Protein AF-Q97ZN3-F1 (afdb_monomer_lite)

Radius of gyration: 18.36 Å; chains: 1; bounding box: 38×30×71 Å

Secondary structure (DSSP, 8-state):
-------------TTS-GGGSSSEEEGGGTEEEEEEE--S-HHHHHHHHHHTT--S-EEEEEHHHHHHHHHHHHTT-EEEEEEEETTTTEEEEEEHHHHHHHHHTT-EEEEPTTT--SSTT---EEEEEGGGSBPHHHHHHHHH--

pLDDT: mean 78.6, std 17.98, range [33.06, 97.25]

Organism: Saccharolobus solfataricus (strain ATCC 35092 / DSM 1617 / JCM 11322 / P2) (NCBI:txid273057)

Structure (mmCIF, N/CA/C/O backbone):
data_AF-Q97ZN3-F1
#
_entry.id   AF-Q97ZN3-F1
#
loop_
_atom_site.group_PDB
_atom_site.id
_atom_site.type_symbol
_atom_site.label_atom_id
_atom_site.label_alt_id
_atom_site.label_comp_id
_atom_site.label_asym_id
_atom_site.label_entity_id
_atom_site.label_seq_id
_atom_site.pdbx_PDB_ins_code
_atom_site.Cartn_x
_atom_site.Cartn_y
_atom_site.Cartn_z
_atom_site.occupancy
_atom_site.B_iso_or_equiv
_atom_site.auth_seq_id
_atom_site.auth_comp_id
_atom_site.auth_asym_id
_atom_site.auth_atom_id
_atom_site.pdbx_PDB_model_num
ATOM 1 N N . MET A 1 1 ? 20.763 -11.476 53.511 1.00 38.59 1 MET A N 1
ATOM 2 C CA . MET A 1 1 ? 21.664 -11.160 52.376 1.00 38.59 1 MET A CA 1
ATOM 3 C C . MET A 1 1 ? 21.889 -12.471 51.630 1.00 38.59 1 MET A C 1
ATOM 5 O O . MET A 1 1 ? 22.346 -13.387 52.283 1.00 38.59 1 MET A O 1
ATOM 9 N N . HIS A 1 2 ? 21.519 -12.719 50.377 1.00 36.66 2 HIS A N 1
ATOM 10 C CA . HIS A 1 2 ? 21.162 -11.896 49.221 1.00 36.66 2 HIS A CA 1
ATOM 11 C C . HIS A 1 2 ? 20.043 -12.607 48.426 1.00 36.66 2 HIS A C 1
ATOM 13 O O . HIS A 1 2 ? 20.048 -13.830 48.313 1.00 36.66 2 HIS A O 1
ATOM 19 N N . LEU A 1 3 ? 19.106 -11.821 47.889 1.00 43.41 3 LEU A N 1
ATOM 20 C CA . LEU A 1 3 ? 18.131 -12.206 46.861 1.00 43.41 3 LEU A CA 1
ATOM 21 C C . LEU A 1 3 ? 18.842 -12.449 45.519 1.00 43.41 3 LEU A C 1
ATOM 23 O O . LEU A 1 3 ? 19.862 -11.818 45.252 1.00 43.41 3 LEU A O 1
ATOM 27 N N . GLY A 1 4 ? 18.273 -13.290 44.651 1.00 33.06 4 GLY A N 1
ATOM 28 C CA . GLY A 1 4 ? 18.844 -13.537 43.323 1.00 33.06 4 GLY A CA 1
ATOM 29 C C . GLY A 1 4 ? 17.903 -14.184 42.308 1.00 33.06 4 GLY A C 1
ATOM 30 O O . GLY A 1 4 ? 18.286 -15.147 41.667 1.00 33.06 4 GLY A O 1
ATOM 31 N N . HIS A 1 5 ? 16.672 -13.673 42.230 1.00 36.28 5 HIS A N 1
ATOM 32 C CA . HIS A 1 5 ? 15.754 -13.666 41.081 1.00 36.28 5 HIS A CA 1
ATOM 33 C C . HIS A 1 5 ? 15.742 -14.847 40.084 1.00 36.28 5 HIS A C 1
ATOM 35 O O . HIS A 1 5 ? 16.509 -14.928 39.128 1.00 36.28 5 HIS A O 1
ATOM 41 N N . SER A 1 6 ? 14.700 -15.661 40.269 1.00 37.94 6 SER A N 1
ATOM 42 C CA . SER A 1 6 ? 13.805 -16.213 39.244 1.00 37.94 6 SER A CA 1
ATOM 43 C C . SER A 1 6 ? 13.817 -15.478 37.893 1.00 37.94 6 SER A C 1
ATOM 45 O O . SER A 1 6 ? 13.440 -14.312 37.817 1.00 37.94 6 SER A O 1
ATOM 47 N N . LEU A 1 7 ? 14.173 -16.230 36.846 1.00 45.47 7 LEU A N 1
ATOM 48 C CA . LEU A 1 7 ? 13.500 -16.310 35.540 1.00 45.47 7 LEU A CA 1
ATOM 49 C C . LEU A 1 7 ? 12.600 -15.122 35.157 1.00 45.47 7 LEU A C 1
ATOM 51 O O . LEU A 1 7 ? 11.395 -15.205 35.333 1.00 45.47 7 LEU A O 1
ATOM 55 N N . GLU A 1 8 ? 13.156 -14.099 34.513 1.00 40.16 8 GLU A N 1
ATOM 56 C CA . GLU A 1 8 ? 12.447 -13.343 33.467 1.00 40.16 8 GLU A CA 1
ATOM 57 C C . GLU A 1 8 ? 13.464 -12.845 32.438 1.00 40.16 8 GLU A C 1
ATOM 59 O O . GLU A 1 8 ? 13.848 -11.678 32.386 1.00 40.16 8 GLU A O 1
ATOM 64 N N . ARG A 1 9 ? 13.919 -13.754 31.575 1.00 41.53 9 ARG A N 1
ATOM 65 C CA . ARG A 1 9 ? 14.538 -13.353 30.313 1.00 41.53 9 ARG A CA 1
ATOM 66 C C . ARG A 1 9 ? 13.405 -13.081 29.323 1.00 41.53 9 ARG A C 1
ATOM 68 O O . ARG A 1 9 ? 13.127 -13.889 28.447 1.00 41.53 9 ARG A O 1
ATOM 75 N N . THR A 1 10 ? 12.681 -11.975 29.510 1.00 42.25 10 THR A N 1
ATOM 76 C CA . THR A 1 10 ? 11.829 -11.444 28.442 1.00 42.25 10 THR A CA 1
ATOM 77 C C . THR A 1 10 ? 12.749 -10.932 27.348 1.00 42.25 10 THR A C 1
ATOM 79 O O . THR A 1 10 ? 13.230 -9.799 27.419 1.00 42.25 10 THR A O 1
ATOM 82 N N . ASP A 1 11 ? 12.983 -11.755 26.332 1.00 38.81 11 ASP A N 1
ATOM 83 C CA . ASP A 1 11 ? 13.405 -11.276 25.024 1.00 38.81 11 ASP A CA 1
ATOM 84 C C . ASP A 1 11 ? 12.272 -10.388 24.486 1.00 38.81 11 ASP A C 1
ATOM 86 O O . ASP A 1 11 ? 11.376 -10.821 23.767 1.00 38.81 11 ASP A O 1
ATOM 90 N N . ARG A 1 12 ? 12.272 -9.111 24.895 1.00 41.59 12 ARG A N 1
ATOM 91 C CA . ARG A 1 12 ? 11.469 -8.040 24.295 1.00 41.59 12 ARG A CA 1
ATOM 92 C C . ARG A 1 12 ? 12.050 -7.725 22.918 1.00 41.59 12 ARG A C 1
ATOM 94 O O . ARG A 1 12 ? 12.492 -6.606 22.661 1.00 41.59 12 ARG A O 1
ATOM 101 N N . THR A 1 13 ? 12.114 -8.710 22.031 1.00 45.06 13 THR A N 1
ATOM 102 C CA . THR A 1 13 ? 12.441 -8.435 20.644 1.00 45.06 13 THR A CA 1
ATOM 103 C C . THR A 1 13 ? 11.239 -7.715 20.040 1.00 45.06 13 THR A C 1
ATOM 105 O O . THR A 1 13 ? 10.111 -8.202 19.990 1.00 45.06 13 THR A O 1
ATOM 108 N N . TRP A 1 14 ? 11.494 -6.502 19.557 1.00 50.31 14 TRP A N 1
ATOM 109 C CA . TRP A 1 14 ? 10.599 -5.671 18.742 1.00 50.31 14 TRP A CA 1
ATOM 110 C C . TRP A 1 14 ? 10.117 -6.386 17.461 1.00 50.31 14 TRP A C 1
ATOM 112 O O . TRP A 1 14 ? 9.330 -5.862 16.671 1.00 50.31 14 TRP A O 1
ATOM 122 N N . GLU A 1 15 ? 10.610 -7.599 17.234 1.00 53.16 15 GLU A N 1
ATOM 123 C CA . GLU A 1 15 ? 10.362 -8.442 16.085 1.00 53.16 15 GLU A CA 1
ATOM 124 C C . GLU A 1 15 ? 8.913 -8.942 16.007 1.00 53.16 15 GLU A C 1
ATOM 126 O O . GLU A 1 15 ? 8.427 -9.113 14.892 1.00 53.16 15 GLU A O 1
ATOM 131 N N . GLY A 1 16 ? 8.195 -9.061 17.131 1.00 63.16 16 GLY A N 1
ATOM 132 C CA . GLY A 1 16 ? 6.829 -9.606 17.164 1.00 63.16 16 GLY A CA 1
ATOM 133 C C . GLY A 1 16 ? 5.675 -8.598 17.246 1.00 63.16 16 GLY A C 1
ATOM 134 O O . GLY A 1 16 ? 4.531 -8.990 17.036 1.00 63.16 16 GLY A O 1
ATOM 135 N N . ASP A 1 17 ? 5.927 -7.320 17.551 1.00 79.19 17 ASP A N 1
ATOM 136 C CA . ASP A 1 17 ? 4.851 -6.340 17.781 1.00 79.19 17 ASP A CA 1
ATOM 137 C C . ASP A 1 17 ? 4.314 -5.767 16.453 1.00 79.19 17 ASP A C 1
ATOM 139 O O . ASP A 1 17 ? 5.023 -4.983 15.811 1.00 79.19 17 ASP A O 1
ATOM 143 N N . PRO A 1 18 ? 3.076 -6.103 16.027 1.00 79.12 18 PRO A N 1
ATOM 144 C CA . PRO A 1 18 ? 2.528 -5.657 14.746 1.00 79.12 18 PRO A CA 1
ATOM 145 C C . PRO A 1 18 ? 2.347 -4.135 14.667 1.00 79.12 18 PRO A C 1
ATOM 147 O O . PRO A 1 18 ? 2.411 -3.569 13.576 1.00 79.12 18 PRO A O 1
ATOM 150 N N . PHE A 1 19 ? 2.175 -3.449 15.801 1.00 85.06 19 PHE A N 1
ATOM 151 C CA . PHE A 1 19 ? 1.946 -2.002 15.842 1.00 85.06 19 PHE A CA 1
ATOM 152 C C . PHE A 1 19 ? 3.200 -1.177 15.547 1.00 85.06 19 PHE A C 1
ATOM 154 O O . PHE A 1 19 ? 3.109 0.031 15.336 1.00 85.06 19 PHE A O 1
ATOM 161 N N . LYS A 1 20 ? 4.368 -1.824 15.513 1.00 84.00 20 LYS A N 1
ATOM 162 C CA . LYS A 1 20 ? 5.671 -1.188 15.283 1.00 84.00 20 LYS A CA 1
ATOM 163 C C . LYS A 1 20 ? 6.285 -1.547 13.933 1.00 84.00 20 LYS A C 1
ATOM 165 O O . LYS A 1 20 ? 7.451 -1.262 13.687 1.00 84.00 20 LYS A O 1
ATOM 170 N N . LYS A 1 21 ? 5.520 -2.223 13.074 1.00 84.12 21 LYS A N 1
ATOM 171 C CA . LYS A 1 21 ? 5.990 -2.705 11.770 1.00 84.12 21 LYS A CA 1
ATOM 172 C C . LYS A 1 21 ? 5.675 -1.773 10.614 1.00 84.12 21 LYS A C 1
ATOM 174 O O . LYS A 1 21 ? 6.165 -2.044 9.529 1.00 84.12 21 LYS A O 1
ATOM 179 N N . PHE A 1 22 ? 4.861 -0.746 10.819 1.00 88.75 22 PHE A N 1
ATOM 180 C CA . PHE A 1 22 ? 4.533 0.263 9.813 1.00 88.75 22 PHE A CA 1
ATOM 181 C C . PHE A 1 22 ? 5.303 1.546 10.116 1.00 88.75 22 PHE A C 1
ATOM 183 O O . PHE A 1 22 ? 5.523 1.861 11.286 1.00 88.75 22 PHE A O 1
ATOM 190 N N . ASP A 1 23 ? 5.667 2.291 9.077 1.00 89.38 23 ASP A N 1
ATOM 191 C CA . ASP A 1 23 ? 6.477 3.506 9.229 1.00 89.38 23 ASP A CA 1
ATOM 192 C C . ASP A 1 23 ? 5.728 4.627 9.957 1.00 89.38 23 ASP A C 1
ATOM 194 O O . ASP A 1 23 ? 6.318 5.384 10.727 1.00 89.38 23 ASP A O 1
ATOM 198 N N . PHE A 1 24 ? 4.410 4.724 9.748 1.00 93.31 24 PHE A N 1
ATOM 199 C CA . PHE A 1 24 ? 3.584 5.765 10.349 1.00 93.31 24 PHE A CA 1
ATOM 200 C C . PHE A 1 24 ? 2.283 5.224 10.933 1.00 93.31 24 PHE A C 1
ATOM 202 O O . PHE A 1 24 ? 1.629 4.346 10.366 1.00 93.31 24 PHE A O 1
ATOM 209 N N . TYR A 1 25 ? 1.849 5.860 12.020 1.00 95.38 25 TYR A N 1
ATOM 210 C CA . TYR A 1 25 ? 0.485 5.787 12.527 1.00 95.38 25 TYR A CA 1
ATOM 211 C C . TYR A 1 25 ? -0.146 7.182 12.494 1.00 95.38 25 TYR A C 1
ATOM 213 O O . TYR A 1 25 ? 0.434 8.147 12.990 1.00 95.38 25 TYR A O 1
ATOM 221 N N . ILE A 1 26 ? -1.338 7.293 11.905 1.00 94.62 26 ILE A N 1
ATOM 222 C CA . ILE A 1 26 ? -2.098 8.537 11.761 1.00 94.62 26 ILE A CA 1
ATOM 223 C C . ILE A 1 26 ? -3.400 8.403 12.571 1.00 94.62 26 ILE A C 1
ATOM 225 O O . ILE A 1 26 ? -4.399 7.888 12.051 1.00 94.62 26 ILE A O 1
ATOM 229 N N . PRO A 1 27 ? -3.428 8.897 13.828 1.00 93.56 27 PRO A N 1
ATOM 230 C CA . PRO A 1 27 ? -4.532 8.654 14.761 1.00 93.56 27 PRO A CA 1
ATOM 231 C C . PRO A 1 27 ? -5.891 9.133 14.254 1.00 93.56 27 PRO A C 1
ATOM 233 O O . PRO A 1 27 ? -6.890 8.436 14.402 1.00 93.56 27 PRO A O 1
ATOM 236 N N . LYS A 1 28 ? -5.930 10.292 13.582 1.00 93.69 28 LYS A N 1
ATOM 237 C CA . LYS A 1 28 ? -7.164 10.894 13.044 1.00 93.69 28 LYS A CA 1
ATOM 238 C C . LYS A 1 28 ? -7.966 9.942 12.147 1.00 93.69 28 LYS A C 1
ATOM 240 O O . LYS A 1 28 ? -9.181 10.085 12.047 1.00 93.69 28 LYS A O 1
ATOM 245 N N . TYR A 1 29 ? -7.293 9.009 11.478 1.00 93.94 29 TYR A N 1
ATOM 246 C CA . TYR A 1 29 ? -7.919 8.058 10.559 1.00 93.94 29 TYR A CA 1
ATOM 247 C C . TYR A 1 29 ? -7.827 6.611 11.046 1.00 93.94 29 TYR A C 1
ATOM 249 O O . TYR A 1 29 ? -8.153 5.713 10.275 1.00 93.94 29 TYR A O 1
ATOM 257 N N . ASN A 1 30 ? -7.360 6.377 12.277 1.00 94.50 30 ASN A N 1
ATOM 258 C CA . ASN A 1 30 ? -7.034 5.049 12.795 1.00 94.50 30 ASN A CA 1
ATOM 259 C C . ASN A 1 30 ? -6.182 4.227 11.804 1.00 94.50 30 ASN A C 1
ATOM 261 O O . ASN A 1 30 ? -6.487 3.069 11.521 1.00 94.50 30 ASN A O 1
ATOM 265 N N . LEU A 1 31 ? -5.180 4.870 11.191 1.00 96.31 31 LEU A N 1
ATOM 266 C CA . LEU A 1 31 ? -4.490 4.375 9.998 1.00 96.31 31 LEU A CA 1
ATOM 267 C C . LEU A 1 31 ? -3.016 4.089 10.271 1.00 96.31 31 LEU A C 1
ATOM 269 O O . LEU A 1 31 ? -2.290 4.995 10.668 1.00 96.31 31 LEU A O 1
ATOM 273 N N . TYR A 1 32 ? -2.561 2.889 9.931 1.00 97.00 32 TYR A N 1
ATOM 274 C CA . TYR A 1 32 ? -1.146 2.587 9.734 1.00 97.00 32 TYR A CA 1
ATOM 275 C C . TYR A 1 32 ? -0.768 2.720 8.255 1.00 97.00 32 TYR A C 1
ATOM 277 O O . TYR A 1 32 ? -1.474 2.216 7.376 1.00 97.00 32 TYR A O 1
ATOM 285 N N . LEU A 1 33 ? 0.336 3.412 7.981 1.00 95.75 33 LEU A N 1
ATOM 286 C CA . LEU A 1 33 ? 0.845 3.666 6.635 1.00 95.75 33 LEU A CA 1
ATOM 287 C C . LEU A 1 33 ? 2.293 3.187 6.517 1.00 95.75 33 LEU A C 1
ATOM 289 O O . LEU A 1 33 ? 3.141 3.587 7.310 1.00 95.75 33 LEU A O 1
ATOM 293 N N . ASP A 1 34 ? 2.544 2.325 5.539 1.00 93.62 34 ASP A N 1
ATOM 294 C CA . ASP A 1 34 ? 3.873 1.800 5.228 1.00 93.62 34 ASP A CA 1
ATOM 295 C C . ASP A 1 34 ? 4.363 2.429 3.930 1.00 93.62 34 ASP A C 1
ATOM 297 O O . ASP A 1 34 ? 3.632 2.429 2.938 1.00 93.62 34 ASP A O 1
ATOM 301 N N . VAL A 1 35 ? 5.566 2.983 3.920 1.00 89.25 35 VAL A N 1
ATOM 302 C CA . VAL A 1 35 ? 6.167 3.580 2.734 1.00 89.25 35 VAL A CA 1
ATOM 303 C C . VAL A 1 35 ? 6.994 2.522 2.021 1.00 89.25 35 VAL A C 1
ATOM 305 O O . VAL A 1 35 ? 8.102 2.166 2.404 1.00 89.25 35 VAL A O 1
ATOM 308 N N . THR A 1 36 ? 6.452 2.042 0.911 1.00 79.56 36 THR A N 1
ATOM 309 C CA . THR A 1 36 ? 7.155 1.162 -0.016 1.00 79.56 36 THR A CA 1
ATOM 310 C C . THR A 1 36 ? 7.901 2.015 -1.040 1.00 79.56 36 THR A C 1
ATOM 312 O O . THR A 1 36 ? 7.285 2.672 -1.880 1.00 79.56 36 THR A O 1
ATOM 315 N N . GLY A 1 37 ? 9.227 2.017 -1.000 1.00 64.50 37 GLY A N 1
ATOM 316 C CA . GLY A 1 37 ? 10.045 2.621 -2.048 1.00 64.50 37 GLY A CA 1
ATOM 317 C C . GLY A 1 37 ? 10.343 1.621 -3.160 1.00 64.50 37 GLY A C 1
ATOM 318 O O . GLY A 1 37 ? 10.601 0.449 -2.900 1.00 64.50 37 GLY A O 1
ATOM 319 N N . THR A 1 38 ? 10.367 2.085 -4.406 1.00 57.12 38 THR A N 1
ATOM 320 C CA . THR A 1 38 ? 11.140 1.409 -5.450 1.00 57.12 38 THR A CA 1
ATOM 321 C C . THR A 1 38 ? 12.180 2.395 -5.948 1.00 57.12 38 THR A C 1
ATOM 323 O O . THR A 1 38 ? 11.815 3.430 -6.492 1.00 57.12 38 THR A O 1
ATOM 326 N N . SER A 1 39 ? 13.470 2.068 -5.844 1.00 51.84 39 SER A N 1
ATOM 327 C CA . SER A 1 39 ? 14.555 2.847 -6.476 1.00 51.84 39 SER A CA 1
ATOM 328 C C . SER A 1 39 ? 14.475 2.838 -8.015 1.00 51.84 39 SER A C 1
ATOM 330 O O . SER A 1 39 ? 15.273 3.477 -8.702 1.00 51.84 39 SER A O 1
ATOM 332 N N . PHE A 1 40 ? 13.531 2.062 -8.550 1.00 57.91 40 PHE A N 1
ATOM 333 C CA . PHE A 1 40 ? 13.307 1.815 -9.959 1.00 57.91 40 PHE A CA 1
ATOM 334 C C . PHE A 1 40 ? 12.370 2.855 -10.561 1.00 57.91 40 PHE A C 1
ATOM 336 O O . PHE A 1 40 ? 11.300 3.143 -10.031 1.00 57.91 40 PHE A O 1
ATOM 343 N N . THR A 1 41 ? 12.744 3.331 -11.737 1.00 59.09 41 THR A N 1
ATOM 344 C CA . THR A 1 41 ? 11.847 4.018 -12.662 1.00 59.09 41 THR A CA 1
ATOM 345 C C . THR A 1 41 ? 10.725 3.105 -13.130 1.00 59.09 41 THR A C 1
ATOM 347 O O . THR A 1 41 ? 10.846 1.875 -13.175 1.00 59.09 41 THR A O 1
ATOM 350 N N . LYS A 1 42 ? 9.653 3.717 -13.625 1.00 63.47 42 LYS A N 1
ATOM 351 C CA . LYS A 1 42 ? 8.563 3.023 -14.310 1.00 63.47 42 LYS A CA 1
ATOM 352 C C . LYS A 1 42 ? 9.060 2.132 -15.455 1.00 63.47 42 LYS A C 1
ATOM 354 O O . LYS A 1 42 ? 8.536 1.037 -15.642 1.00 63.47 42 LYS A O 1
ATOM 359 N N . SER A 1 43 ? 10.083 2.564 -16.193 1.00 60.22 43 SER A N 1
ATOM 360 C CA . SER A 1 43 ? 10.690 1.797 -17.291 1.00 60.22 43 SER A CA 1
ATOM 361 C C . SER A 1 43 ? 11.429 0.547 -16.804 1.00 60.22 43 SER A C 1
ATOM 363 O O . SER A 1 43 ? 11.295 -0.519 -17.401 1.00 60.22 43 SER A O 1
ATOM 365 N N . GLU A 1 44 ? 12.180 0.645 -15.706 1.00 68.69 44 GLU A N 1
ATOM 366 C CA . GLU A 1 44 ? 12.845 -0.506 -15.073 1.00 68.69 44 GLU A CA 1
ATOM 367 C C . GLU A 1 44 ? 11.820 -1.483 -14.485 1.00 68.69 44 GLU A C 1
ATOM 369 O O . GLU A 1 44 ? 11.952 -2.698 -14.642 1.00 68.69 44 GLU A O 1
ATOM 374 N N . SER A 1 45 ? 10.749 -0.951 -13.894 1.00 62.75 45 SER A N 1
ATOM 375 C CA . SER A 1 45 ? 9.618 -1.744 -13.415 1.00 62.75 45 SER A CA 1
ATOM 376 C C . SER A 1 45 ? 8.901 -2.486 -14.556 1.00 62.75 45 SER A C 1
ATOM 378 O O . SER A 1 45 ? 8.630 -3.678 -14.427 1.00 62.75 45 SER A O 1
ATOM 380 N N . ILE A 1 46 ? 8.676 -1.846 -15.714 1.00 65.75 46 ILE A N 1
ATOM 381 C CA . ILE A 1 46 ? 8.100 -2.495 -16.910 1.00 65.75 46 ILE A CA 1
ATOM 382 C C . ILE A 1 46 ? 9.004 -3.618 -17.432 1.00 65.75 46 ILE A C 1
ATOM 384 O O . ILE A 1 46 ? 8.502 -4.680 -17.793 1.00 65.75 46 ILE A O 1
ATOM 388 N N . LYS A 1 47 ? 10.329 -3.416 -17.463 1.00 65.00 47 LYS A N 1
ATOM 389 C CA . LYS A 1 47 ? 11.275 -4.469 -17.872 1.00 65.00 47 LYS A CA 1
ATOM 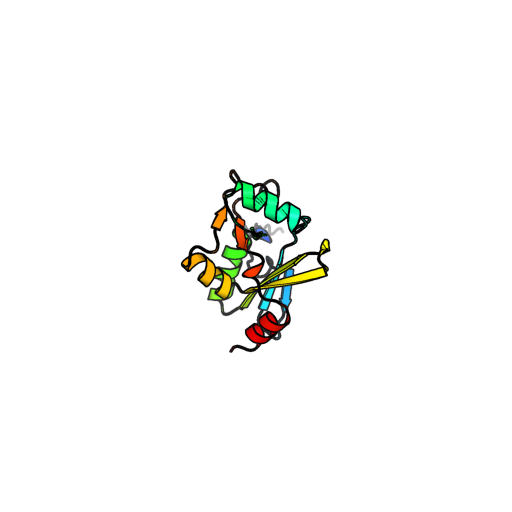390 C C . LYS A 1 47 ? 11.163 -5.699 -16.968 1.00 65.00 47 LYS A C 1
ATOM 392 O O . LYS A 1 47 ? 11.112 -6.816 -17.471 1.00 65.00 47 LYS A O 1
ATOM 397 N N . ARG A 1 48 ? 11.059 -5.497 -15.649 1.00 67.25 48 ARG A N 1
ATOM 398 C CA . ARG A 1 48 ? 10.851 -6.584 -14.677 1.00 67.25 48 ARG A CA 1
ATOM 399 C C . ARG A 1 48 ? 9.491 -7.253 -14.830 1.00 67.25 48 ARG A C 1
ATOM 401 O O . ARG A 1 48 ? 9.421 -8.475 -14.839 1.00 67.25 48 ARG A O 1
ATOM 408 N N . ALA A 1 49 ? 8.437 -6.468 -15.028 1.00 67.25 49 ALA A N 1
ATOM 409 C CA . ALA A 1 49 ? 7.107 -6.988 -15.321 1.00 67.25 49 ALA A CA 1
ATOM 410 C C . ALA A 1 49 ? 7.118 -7.893 -16.565 1.00 67.25 49 ALA A C 1
ATOM 412 O O . ALA A 1 49 ? 6.545 -8.976 -16.531 1.00 67.25 49 ALA A O 1
ATOM 413 N N . HIS A 1 50 ? 7.843 -7.509 -17.622 1.00 64.38 50 HIS A N 1
ATOM 414 C CA . HIS A 1 50 ? 7.993 -8.315 -18.835 1.00 64.38 50 HIS A CA 1
ATOM 415 C C . HIS A 1 50 ? 8.634 -9.687 -18.586 1.00 64.38 50 HIS A C 1
ATOM 417 O O . HIS A 1 50 ? 8.176 -10.667 -19.170 1.00 64.38 50 HIS A O 1
ATOM 423 N N . MET A 1 51 ? 9.640 -9.778 -17.706 1.00 64.94 51 MET A N 1
ATOM 424 C CA . MET A 1 51 ? 10.252 -11.065 -17.324 1.00 64.94 51 MET A CA 1
ATOM 425 C C . MET A 1 51 ? 9.245 -12.014 -16.659 1.00 64.94 51 MET A C 1
ATOM 427 O O . MET A 1 51 ? 9.398 -13.227 -16.727 1.00 64.94 51 MET A O 1
ATOM 431 N N . LEU A 1 52 ? 8.182 -11.456 -16.082 1.00 64.38 52 LEU A N 1
ATOM 432 C CA . LEU A 1 52 ? 7.111 -12.166 -15.383 1.00 64.38 52 LEU A CA 1
ATOM 433 C C . LEU A 1 52 ? 5.849 -12.309 -16.239 1.00 64.38 52 LEU A C 1
ATOM 435 O O . LEU A 1 52 ? 4.787 -12.655 -15.729 1.00 64.38 52 LEU A O 1
ATOM 439 N N . GLN A 1 53 ? 5.934 -11.974 -17.531 1.00 65.69 53 GLN A N 1
ATOM 440 C CA . GLN A 1 53 ? 4.796 -11.927 -18.455 1.00 65.69 53 GLN A CA 1
ATOM 441 C C . GLN A 1 53 ? 3.673 -10.962 -18.014 1.00 65.69 53 GLN A C 1
ATOM 443 O O . GLN A 1 53 ? 2.524 -11.065 -18.449 1.00 65.69 53 GLN A O 1
ATOM 448 N N . LEU A 1 54 ? 4.004 -9.971 -17.183 1.00 67.00 54 LEU A N 1
ATOM 449 C CA . LEU A 1 54 ? 3.099 -8.929 -16.709 1.00 67.00 54 LEU A CA 1
ATOM 450 C C . LEU A 1 54 ? 3.190 -7.684 -17.591 1.00 67.00 54 LEU A C 1
ATOM 452 O O . LEU A 1 54 ? 4.256 -7.287 -18.059 1.00 67.00 54 LEU A O 1
ATOM 456 N N . ARG A 1 55 ? 2.044 -7.030 -17.807 1.00 70.19 55 ARG A N 1
ATOM 457 C CA . ARG A 1 55 ? 1.956 -5.801 -18.608 1.00 70.19 55 ARG A CA 1
ATOM 458 C C . ARG A 1 55 ? 1.968 -4.555 -17.725 1.00 70.19 55 ARG A C 1
ATOM 460 O O . ARG A 1 55 ? 1.134 -4.417 -16.828 1.00 70.19 55 ARG A O 1
ATOM 467 N N . GLY A 1 56 ? 2.825 -3.598 -18.080 1.00 74.81 56 GLY A N 1
ATOM 468 C CA . GLY A 1 56 ? 2.917 -2.286 -17.435 1.00 74.81 56 GLY A CA 1
ATOM 469 C C . GLY A 1 56 ? 3.853 -2.264 -16.226 1.00 74.81 56 GLY A C 1
ATOM 470 O O . GLY A 1 56 ? 4.555 -3.227 -15.952 1.00 74.81 56 GLY A O 1
ATOM 471 N N . ALA A 1 57 ? 3.894 -1.133 -15.523 1.00 80.94 57 ALA A N 1
ATOM 472 C CA . ALA A 1 57 ? 4.712 -1.000 -14.322 1.00 80.94 57 ALA A CA 1
ATOM 473 C C . ALA A 1 57 ? 4.058 -1.715 -13.137 1.00 80.94 57 ALA A C 1
ATOM 475 O O . ALA A 1 57 ? 2.846 -1.597 -12.924 1.00 80.94 57 ALA A O 1
ATOM 476 N N . ILE A 1 58 ? 4.876 -2.419 -12.364 1.00 84.19 58 ILE A N 1
ATOM 477 C CA . ILE A 1 58 ? 4.505 -3.128 -11.144 1.00 84.19 58 ILE A CA 1
ATOM 478 C C . ILE A 1 58 ? 5.080 -2.436 -9.906 1.00 84.19 58 ILE A C 1
ATOM 480 O O . ILE A 1 58 ? 6.118 -1.775 -9.961 1.00 84.19 58 ILE A O 1
ATOM 484 N N . ILE A 1 59 ? 4.397 -2.609 -8.783 1.00 86.69 59 ILE A N 1
ATOM 485 C CA . ILE A 1 59 ? 4.846 -2.209 -7.454 1.00 86.69 59 ILE A CA 1
ATOM 486 C C . ILE A 1 59 ? 4.818 -3.462 -6.585 1.00 86.69 59 ILE A C 1
ATOM 488 O O . ILE A 1 59 ? 3.823 -4.196 -6.591 1.00 86.69 59 ILE A O 1
ATOM 492 N N . ALA A 1 60 ? 5.913 -3.701 -5.872 1.00 85.31 60 ALA A N 1
ATOM 493 C CA . ALA A 1 60 ? 6.056 -4.814 -4.950 1.00 85.31 60 ALA A CA 1
ATOM 494 C C . ALA A 1 60 ? 5.755 -4.353 -3.521 1.00 85.31 60 ALA A C 1
ATOM 496 O O . ALA A 1 60 ? 6.232 -3.307 -3.083 1.00 85.31 60 ALA A O 1
ATOM 497 N N . ILE A 1 61 ? 4.965 -5.145 -2.804 1.00 88.31 61 ILE A N 1
ATOM 498 C CA . ILE A 1 61 ? 4.692 -4.977 -1.377 1.00 88.31 61 ILE A CA 1
ATOM 499 C C . ILE A 1 61 ? 5.259 -6.200 -0.666 1.00 88.31 61 ILE A C 1
ATOM 501 O O . ILE A 1 61 ? 5.045 -7.325 -1.113 1.00 88.31 61 ILE A O 1
ATOM 505 N N . LEU A 1 62 ? 5.957 -6.003 0.447 1.00 85.75 62 LEU A N 1
ATOM 506 C CA . LEU A 1 62 ? 6.479 -7.114 1.238 1.00 85.75 62 LEU A CA 1
ATOM 507 C C . LEU A 1 62 ? 5.354 -7.974 1.803 1.00 85.75 62 LEU A C 1
ATOM 509 O O . LEU A 1 62 ? 4.473 -7.461 2.495 1.00 85.75 62 LEU A O 1
ATOM 513 N N . GLY A 1 63 ? 5.423 -9.290 1.586 1.00 84.88 63 GLY A N 1
ATOM 514 C CA . GLY A 1 63 ? 4.420 -10.233 2.085 1.00 84.88 63 GLY A CA 1
ATOM 515 C C . GLY A 1 63 ? 4.224 -10.127 3.599 1.00 84.88 63 GLY A C 1
ATOM 516 O O . GLY A 1 63 ? 3.093 -10.070 4.075 1.00 84.88 63 GLY A O 1
ATOM 517 N N . ILE A 1 64 ? 5.311 -9.956 4.360 1.00 84.62 64 ILE A N 1
ATOM 518 C CA . ILE A 1 6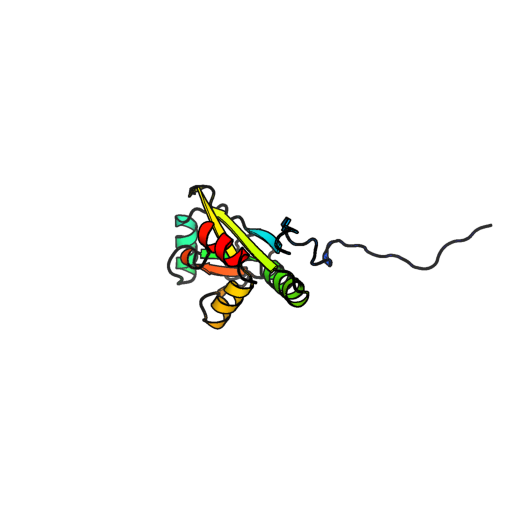4 ? 5.231 -9.774 5.818 1.00 84.62 64 ILE A CA 1
ATOM 519 C C . ILE A 1 64 ? 4.445 -8.517 6.219 1.00 84.62 64 ILE A C 1
ATOM 521 O O . ILE A 1 64 ? 3.679 -8.554 7.180 1.00 84.62 64 ILE A O 1
ATOM 525 N N . LYS A 1 65 ? 4.567 -7.413 5.469 1.00 89.81 65 LYS A N 1
ATOM 526 C CA . LYS A 1 65 ? 3.807 -6.179 5.732 1.00 89.81 65 LYS A CA 1
ATOM 527 C C . LYS A 1 65 ? 2.320 -6.385 5.451 1.00 89.81 65 LYS A C 1
ATOM 529 O O . LYS A 1 65 ? 1.485 -5.834 6.162 1.00 89.81 65 LYS A O 1
ATOM 534 N N . VAL A 1 66 ? 1.981 -7.224 4.471 1.00 91.25 66 VAL A N 1
ATOM 535 C CA . VAL A 1 66 ? 0.595 -7.609 4.164 1.00 91.25 66 VAL A CA 1
ATOM 536 C C . VAL A 1 66 ? 0.004 -8.473 5.275 1.00 91.25 66 VAL A C 1
ATOM 538 O O . VAL A 1 66 ? -1.116 -8.211 5.709 1.00 91.25 66 VAL A O 1
A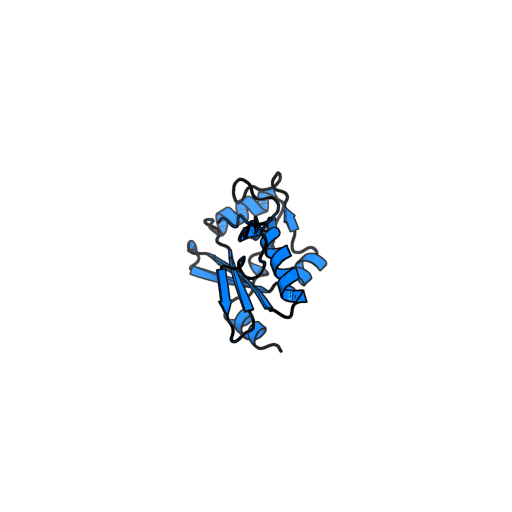TOM 541 N N . SER A 1 67 ? 0.760 -9.436 5.806 1.00 89.88 67 SER A N 1
ATOM 542 C CA . SER A 1 67 ? 0.323 -10.237 6.957 1.00 89.88 67 SER A CA 1
ATOM 543 C C . SER A 1 67 ? 0.107 -9.377 8.205 1.00 89.88 67 SER A C 1
ATOM 545 O O . SER A 1 67 ? -0.888 -9.532 8.908 1.00 89.88 67 SER A O 1
ATOM 547 N N . VAL A 1 68 ? 0.989 -8.409 8.472 1.00 91.44 68 VAL A N 1
ATOM 548 C CA . VAL A 1 68 ? 0.770 -7.457 9.573 1.00 91.44 68 VAL A CA 1
ATOM 549 C C . VAL A 1 68 ? -0.462 -6.583 9.312 1.00 91.44 68 VAL A C 1
ATOM 551 O O . VAL A 1 68 ? -1.242 -6.332 10.233 1.00 91.44 68 VAL A O 1
ATOM 554 N N . ALA A 1 69 ? -0.671 -6.145 8.067 1.00 94.25 69 ALA A N 1
ATOM 555 C CA . ALA A 1 69 ? -1.835 -5.351 7.688 1.00 94.25 69 ALA A CA 1
ATOM 556 C C . ALA A 1 69 ? -3.155 -6.076 7.988 1.00 94.25 69 ALA A C 1
ATOM 558 O O . ALA A 1 69 ? -4.104 -5.439 8.442 1.00 94.25 69 ALA A O 1
ATOM 559 N N . GLU A 1 70 ? -3.193 -7.392 7.774 1.00 93.94 70 GLU A N 1
ATOM 560 C CA . GLU A 1 70 ? -4.320 -8.266 8.109 1.00 93.94 70 GLU A CA 1
ATOM 561 C C . GLU A 1 70 ? -4.591 -8.315 9.616 1.00 93.94 70 GLU A C 1
ATOM 563 O O . GLU A 1 70 ? -5.724 -8.095 10.046 1.00 93.94 70 GLU A O 1
ATOM 568 N N . ILE A 1 71 ? -3.548 -8.522 10.428 1.00 93.19 71 ILE A N 1
ATOM 569 C CA . ILE A 1 71 ? -3.658 -8.547 11.896 1.00 93.19 71 ILE A CA 1
ATOM 570 C C . ILE A 1 71 ? -4.214 -7.217 12.422 1.00 93.19 71 ILE A C 1
ATOM 572 O O . ILE A 1 71 ? -5.088 -7.199 13.291 1.00 93.19 71 ILE A O 1
ATOM 576 N N . LEU A 1 72 ? -3.711 -6.093 11.905 1.00 94.12 72 LEU A N 1
ATOM 577 C CA . LEU A 1 72 ? -4.168 -4.757 12.288 1.00 94.12 72 LEU A CA 1
ATOM 578 C C . LEU A 1 72 ? -5.612 -4.500 11.827 1.00 94.12 72 LEU A C 1
ATOM 580 O O . LEU A 1 72 ? -6.409 -3.966 12.600 1.00 94.12 72 LEU A O 1
ATOM 584 N N . ALA A 1 73 ? -5.977 -4.938 10.619 1.00 93.12 73 ALA A N 1
ATOM 585 C CA . ALA A 1 73 ? -7.342 -4.838 10.108 1.00 93.12 73 ALA A CA 1
ATOM 586 C C . ALA A 1 73 ? -8.347 -5.626 10.961 1.00 93.12 73 ALA A C 1
ATOM 588 O O . ALA A 1 73 ? -9.404 -5.095 11.302 1.00 93.12 73 ALA A O 1
ATOM 589 N N . ALA A 1 74 ? -7.995 -6.842 11.390 1.00 92.75 74 ALA A N 1
ATOM 590 C CA . ALA A 1 74 ? -8.816 -7.648 12.299 1.00 92.75 74 ALA A CA 1
ATOM 591 C C . ALA A 1 74 ? -9.030 -6.979 13.671 1.00 92.75 74 ALA A C 1
ATOM 593 O O . ALA A 1 74 ? -10.020 -7.243 14.348 1.00 92.75 74 ALA A O 1
ATOM 594 N N . LYS A 1 75 ? -8.124 -6.078 14.072 1.00 94.19 75 LYS A N 1
ATOM 595 C CA . LYS A 1 75 ? -8.217 -5.264 15.295 1.00 94.19 75 LYS A CA 1
ATOM 596 C C . LYS A 1 75 ? -8.942 -3.925 15.082 1.00 94.19 75 LYS A C 1
ATOM 598 O O . LYS A 1 75 ? -8.963 -3.100 15.990 1.00 94.19 75 LYS A O 1
ATOM 603 N N . GLY A 1 76 ? -9.518 -3.688 13.901 1.00 93.75 76 GLY A N 1
ATOM 604 C CA . GLY A 1 76 ? -10.273 -2.473 13.580 1.00 93.75 76 GLY A CA 1
ATOM 605 C C . GLY A 1 76 ? -9.427 -1.295 13.089 1.00 93.75 76 GLY A C 1
ATOM 606 O O . GLY A 1 76 ? -9.954 -0.193 12.922 1.00 93.75 76 GLY A O 1
ATOM 607 N N . TYR A 1 77 ? -8.131 -1.498 12.835 1.00 95.94 77 TYR A N 1
ATOM 608 C CA . TYR A 1 77 ? -7.265 -0.468 12.267 1.00 95.94 77 TYR A CA 1
ATOM 609 C C . TYR A 1 77 ? -7.315 -0.473 10.748 1.00 95.94 77 TYR A C 1
ATOM 611 O O . TYR A 1 77 ? -7.400 -1.506 10.088 1.00 95.94 77 TYR A O 1
ATOM 619 N N . ARG A 1 78 ? -7.198 0.710 10.163 1.00 95.94 78 ARG A N 1
ATOM 620 C CA . ARG A 1 78 ? -7.002 0.859 8.727 1.00 95.94 78 ARG A CA 1
ATOM 621 C C . ARG A 1 78 ? -5.525 0.705 8.418 1.00 95.94 78 ARG A C 1
ATOM 623 O O . ARG A 1 78 ? -4.677 1.175 9.169 1.00 95.94 78 ARG A O 1
ATOM 630 N N . THR A 1 79 ? -5.218 0.097 7.284 1.00 96.94 79 THR A N 1
ATOM 631 C CA . THR A 1 79 ? -3.840 -0.086 6.827 1.00 96.94 79 THR A CA 1
ATOM 632 C C . THR A 1 79 ? -3.728 0.247 5.345 1.00 96.94 79 THR A C 1
ATOM 634 O O . THR A 1 79 ? -4.643 -0.020 4.552 1.00 96.94 79 THR A O 1
ATOM 637 N N . ALA A 1 80 ? -2.630 0.891 4.964 1.00 97.19 80 ALA A N 1
ATOM 638 C CA . ALA A 1 80 ? -2.332 1.217 3.578 1.00 97.19 80 ALA A CA 1
ATOM 639 C C . ALA A 1 80 ? -0.825 1.207 3.314 1.00 97.19 80 ALA A C 1
ATOM 641 O O . ALA A 1 80 ? -0.020 1.463 4.206 1.00 97.19 80 ALA A O 1
ATOM 642 N N . PHE A 1 81 ? -0.472 0.963 2.059 1.00 95.88 81 PHE A N 1
ATOM 643 C CA . PHE A 1 81 ? 0.886 1.078 1.540 1.00 95.88 81 PHE A CA 1
ATOM 644 C C . PHE A 1 81 ? 0.976 2.346 0.689 1.00 95.88 81 PHE A C 1
ATOM 646 O O . PHE A 1 81 ? 0.050 2.644 -0.070 1.00 95.88 81 PHE A O 1
ATOM 653 N N . ALA A 1 82 ? 2.061 3.097 0.809 1.00 94.88 82 ALA A N 1
ATOM 654 C CA . ALA A 1 82 ? 2.357 4.290 0.033 1.00 94.88 82 ALA A CA 1
ATOM 655 C C . ALA A 1 82 ? 3.581 4.025 -0.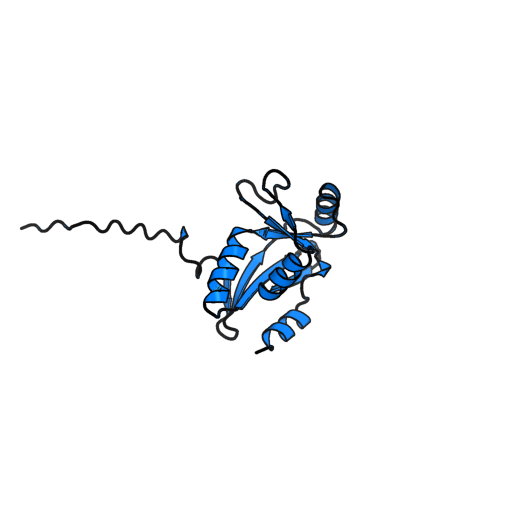836 1.00 94.88 82 ALA A C 1
ATOM 657 O O . ALA A 1 82 ? 4.653 3.724 -0.325 1.00 94.88 82 ALA A O 1
ATOM 658 N N . ASN A 1 83 ? 3.433 4.158 -2.147 1.00 91.38 83 ASN A N 1
ATOM 659 C CA . ASN A 1 83 ? 4.561 4.132 -3.054 1.00 91.38 83 ASN A CA 1
ATOM 660 C C . ASN A 1 83 ? 4.973 5.554 -3.418 1.00 91.38 83 ASN A C 1
ATOM 662 O O . ASN A 1 83 ? 4.136 6.344 -3.860 1.00 91.38 83 ASN A O 1
ATOM 666 N N . VAL A 1 84 ? 6.257 5.848 -3.222 1.00 86.38 84 VAL A N 1
ATOM 667 C CA . VAL A 1 84 ? 6.894 7.096 -3.645 1.00 86.38 84 VAL A CA 1
ATOM 668 C C . VAL A 1 84 ? 7.738 6.783 -4.875 1.00 86.38 84 VAL A C 1
ATOM 670 O O . VAL A 1 84 ? 8.780 6.138 -4.769 1.00 86.38 84 VAL A O 1
ATOM 673 N N . ALA A 1 85 ? 7.276 7.216 -6.045 1.00 79.69 85 ALA A N 1
ATOM 674 C CA . ALA A 1 85 ? 8.041 7.130 -7.282 1.00 79.69 85 ALA A CA 1
ATOM 675 C C . ALA A 1 85 ? 8.760 8.455 -7.508 1.00 79.69 85 ALA A C 1
ATOM 677 O O . ALA A 1 85 ? 8.241 9.376 -8.142 1.00 79.69 85 ALA A O 1
ATOM 678 N N . GLU A 1 86 ? 9.950 8.554 -6.919 1.00 68.81 86 GLU A N 1
ATOM 679 C CA . GLU A 1 86 ? 10.743 9.784 -6.876 1.00 68.81 86 GLU A CA 1
ATOM 680 C C . GLU A 1 86 ? 11.052 10.335 -8.271 1.00 68.81 86 GLU A C 1
ATOM 682 O O . GLU A 1 86 ? 10.969 11.543 -8.482 1.00 68.81 86 GLU A O 1
ATOM 687 N N . ARG A 1 87 ? 11.351 9.466 -9.248 1.00 69.44 87 ARG A N 1
ATOM 688 C CA . ARG A 1 87 ? 11.716 9.905 -10.608 1.00 69.44 87 ARG A CA 1
ATOM 689 C C . ARG A 1 87 ? 10.526 10.461 -11.387 1.00 69.44 87 ARG A C 1
ATOM 691 O O . ARG A 1 87 ? 10.699 11.297 -12.265 1.00 69.44 87 ARG A O 1
ATOM 698 N N . GLU A 1 88 ? 9.329 9.990 -11.072 1.00 73.06 88 GLU A N 1
ATOM 699 C CA . GLU A 1 88 ? 8.073 10.401 -11.688 1.00 73.06 88 GLU A CA 1
ATOM 700 C C . GLU A 1 88 ? 7.394 11.549 -10.923 1.00 73.06 88 GLU A C 1
ATOM 702 O O . GLU A 1 88 ? 6.425 12.120 -11.423 1.00 73.06 88 GLU A O 1
ATOM 707 N N . GLY A 1 89 ? 7.872 11.885 -9.718 1.00 81.50 89 GLY A N 1
ATOM 708 C CA . GLY A 1 89 ? 7.242 12.877 -8.845 1.00 81.50 89 GLY A CA 1
ATOM 709 C C . GLY A 1 89 ? 5.826 12.482 -8.406 1.00 81.50 89 GLY A C 1
ATOM 710 O O . GLY A 1 89 ? 5.007 13.349 -8.097 1.00 81.50 89 GLY A O 1
ATOM 711 N N . GLU A 1 90 ? 5.505 11.183 -8.407 1.00 86.31 90 GLU A N 1
ATOM 712 C CA . GLU A 1 90 ? 4.175 10.670 -8.071 1.00 86.31 90 GLU A CA 1
ATOM 713 C C . GLU A 1 90 ? 4.185 9.895 -6.748 1.00 86.31 90 GLU A C 1
ATOM 715 O O . GLU A 1 90 ? 5.065 9.078 -6.483 1.00 86.31 90 GLU A O 1
ATOM 720 N N . ILE A 1 91 ? 3.133 10.090 -5.947 1.00 90.75 91 ILE A N 1
ATOM 721 C CA . ILE A 1 91 ? 2.828 9.249 -4.786 1.00 90.75 91 ILE A CA 1
ATOM 722 C C . ILE A 1 91 ? 1.510 8.532 -5.043 1.00 90.75 91 ILE A C 1
ATOM 724 O O . ILE A 1 91 ? 0.522 9.150 -5.463 1.00 90.75 91 ILE A O 1
ATOM 728 N N . ARG A 1 92 ? 1.474 7.229 -4.767 1.00 93.94 92 ARG A N 1
ATOM 729 C CA . ARG A 1 92 ? 0.259 6.416 -4.876 1.00 93.94 92 ARG A CA 1
ATOM 730 C C . ARG A 1 92 ? 0.034 5.566 -3.642 1.00 93.94 92 ARG A C 1
ATOM 732 O O . ARG A 1 92 ? 0.964 5.266 -2.908 1.00 93.94 92 ARG A O 1
ATOM 739 N N . PHE A 1 93 ? -1.212 5.150 -3.438 1.00 96.44 93 PHE A N 1
ATOM 740 C CA . PHE A 1 93 ? -1.631 4.445 -2.230 1.00 96.44 93 PHE A CA 1
ATOM 741 C C . PHE A 1 93 ? -2.383 3.153 -2.541 1.00 96.44 93 PHE A C 1
ATOM 743 O O . PHE A 1 93 ? -3.270 3.124 -3.396 1.00 96.44 93 PHE A O 1
ATOM 750 N N . MET A 1 94 ? -2.100 2.101 -1.784 1.00 97.12 94 MET A N 1
ATOM 751 C CA . MET A 1 94 ? -2.833 0.844 -1.805 1.00 97.12 94 MET A CA 1
ATOM 752 C C . MET A 1 94 ? -3.414 0.570 -0.418 1.00 97.12 94 MET A C 1
ATOM 754 O O . MET A 1 94 ? -2.702 0.086 0.459 1.00 97.12 94 MET A O 1
ATOM 758 N N . PRO A 1 95 ? -4.704 0.861 -0.182 1.00 97.25 95 PRO A N 1
ATOM 759 C CA . PRO A 1 95 ? -5.389 0.356 1.000 1.00 97.25 95 PRO A CA 1
ATOM 760 C C . PRO A 1 95 ? -5.357 -1.173 1.056 1.00 97.25 95 PRO A C 1
ATOM 762 O O . PRO A 1 95 ? -5.603 -1.822 0.038 1.00 97.25 95 PRO A O 1
ATOM 765 N N . TYR A 1 96 ? -5.153 -1.754 2.237 1.00 96.25 96 TYR A N 1
ATOM 766 C CA . TYR A 1 96 ? -5.161 -3.211 2.409 1.00 96.25 96 TYR A CA 1
ATOM 767 C C . TYR A 1 96 ? -6.469 -3.849 1.922 1.00 96.25 96 TYR A C 1
ATOM 769 O O . TYR A 1 96 ? -6.447 -4.814 1.163 1.00 96.25 96 TYR A O 1
ATOM 777 N N . SER A 1 97 ? -7.622 -3.255 2.244 1.00 95.19 97 SER A N 1
ATOM 778 C CA . SER A 1 97 ? -8.918 -3.758 1.770 1.00 95.19 97 SER A CA 1
ATOM 779 C C . SER A 1 97 ? -9.026 -3.786 0.242 1.00 95.19 97 SER A C 1
ATOM 781 O O . SER A 1 97 ? -9.627 -4.695 -0.327 1.00 95.19 97 SER A O 1
ATOM 783 N N . ARG A 1 98 ? -8.396 -2.827 -0.445 1.00 95.88 98 ARG A N 1
ATOM 784 C CA . ARG A 1 98 ? -8.314 -2.812 -1.908 1.00 95.88 98 ARG A CA 1
ATOM 785 C C . ARG A 1 98 ? -7.367 -3.893 -2.425 1.00 95.88 98 ARG A C 1
ATOM 787 O O . ARG A 1 98 ? -7.716 -4.553 -3.400 1.00 95.88 98 ARG A O 1
ATOM 794 N N . LEU A 1 99 ? -6.218 -4.091 -1.778 1.00 95.44 99 LEU A N 1
ATOM 795 C CA . LEU A 1 99 ? -5.281 -5.165 -2.116 1.00 95.44 99 LEU A CA 1
ATOM 796 C C . LEU A 1 99 ? -5.974 -6.533 -2.071 1.00 95.44 99 LEU A C 1
ATOM 798 O O . LEU A 1 99 ? -5.896 -7.277 -3.042 1.00 95.44 99 LEU A O 1
ATOM 802 N N . LYS A 1 100 ? -6.756 -6.815 -1.023 1.00 94.88 100 LYS A N 1
ATOM 803 C CA . LYS A 1 100 ? -7.519 -8.071 -0.907 1.00 94.88 100 LYS A CA 1
ATOM 804 C C . LYS A 1 100 ? -8.531 -8.273 -2.037 1.00 94.88 100 LYS A C 1
ATOM 806 O O . LYS A 1 100 ? -8.710 -9.392 -2.510 1.00 94.88 100 LYS A O 1
ATOM 811 N N . VAL A 1 101 ? -9.167 -7.200 -2.516 1.00 94.44 101 VAL A N 1
ATOM 812 C CA . VAL A 1 101 ? -10.044 -7.267 -3.700 1.00 94.44 101 VAL A CA 1
ATOM 813 C C . VAL A 1 101 ? -9.244 -7.587 -4.966 1.00 94.44 101 VAL A C 1
ATOM 815 O O . VAL A 1 101 ? -9.716 -8.342 -5.813 1.00 94.44 101 VAL A O 1
ATOM 818 N N . LEU A 1 102 ? -8.035 -7.038 -5.114 1.00 93.38 102 LEU A N 1
ATOM 819 C CA . LEU A 1 102 ? -7.168 -7.336 -6.257 1.00 93.38 102 LEU A CA 1
ATOM 820 C C . LEU A 1 102 ? -6.665 -8.783 -6.230 1.00 93.38 102 LEU A C 1
ATOM 822 O O . LEU A 1 102 ? -6.699 -9.430 -7.273 1.00 93.38 102 LEU A O 1
ATOM 826 N N . GLU A 1 103 ? -6.264 -9.298 -5.067 1.00 90.44 103 GLU A N 1
ATOM 827 C CA . GLU A 1 103 ? -5.874 -10.704 -4.878 1.00 90.44 103 GLU A CA 1
ATOM 828 C C . GLU A 1 103 ? -7.013 -11.652 -5.254 1.00 90.44 103 GLU A C 1
ATOM 830 O O . GLU A 1 103 ? -6.828 -12.540 -6.083 1.00 90.44 103 GLU A O 1
ATOM 835 N N . LYS A 1 104 ? -8.225 -11.407 -4.734 1.00 90.44 104 LYS A N 1
ATOM 836 C CA . LYS A 1 104 ? -9.412 -12.220 -5.045 1.00 90.44 104 LYS A CA 1
ATOM 837 C C . LYS A 1 104 ? -9.725 -12.266 -6.546 1.00 90.44 104 LYS A C 1
ATOM 839 O O . LYS A 1 104 ? -10.254 -13.258 -7.034 1.00 90.44 104 LYS A O 1
ATOM 844 N N . ASN A 1 105 ? -9.389 -11.201 -7.270 1.00 90.56 105 ASN A N 1
ATOM 845 C CA . ASN A 1 105 ? -9.657 -11.067 -8.699 1.00 90.56 105 ASN A CA 1
ATOM 846 C C . ASN A 1 105 ? -8.441 -11.424 -9.577 1.00 90.56 105 ASN A C 1
ATOM 848 O O . ASN A 1 105 ? -8.441 -11.088 -10.762 1.00 90.56 105 ASN A O 1
ATOM 852 N N . GLY A 1 106 ? -7.387 -12.025 -9.011 1.00 85.25 106 GLY A N 1
ATOM 853 C CA . GLY A 1 106 ? -6.185 -12.430 -9.751 1.00 85.25 106 GLY A CA 1
ATOM 854 C C . GLY A 1 106 ? -5.367 -11.265 -10.323 1.00 85.25 106 GLY A C 1
ATOM 855 O O . GLY A 1 106 ? -4.638 -11.431 -11.295 1.00 85.25 106 GLY A O 1
ATOM 856 N N . ARG A 1 107 ? -5.510 -10.056 -9.764 1.00 86.31 107 ARG A N 1
ATOM 857 C CA . ARG A 1 107 ? -4.797 -8.835 -10.194 1.00 86.31 107 ARG A CA 1
ATOM 858 C C . ARG A 1 107 ? -3.599 -8.479 -9.315 1.00 86.31 107 ARG A C 1
ATOM 860 O O . ARG A 1 107 ? -2.875 -7.538 -9.640 1.00 86.31 107 ARG A O 1
ATOM 867 N N . ALA A 1 108 ? -3.423 -9.198 -8.214 1.00 85.69 108 ALA A N 1
ATOM 868 C CA . ALA A 1 108 ? -2.237 -9.163 -7.377 1.00 85.69 108 ALA A CA 1
ATOM 869 C C . ALA A 1 108 ? -1.606 -10.558 -7.393 1.00 85.69 108 ALA A C 1
ATOM 871 O O . ALA A 1 108 ? -2.319 -11.548 -7.238 1.00 85.69 108 ALA A O 1
ATOM 872 N N . ILE A 1 109 ? -0.299 -10.628 -7.631 1.00 84.00 109 ILE A N 1
ATOM 873 C CA . ILE A 1 109 ? 0.430 -11.883 -7.840 1.00 84.00 109 ILE A CA 1
ATOM 874 C C . ILE A 1 109 ? 1.446 -12.033 -6.723 1.00 84.00 109 ILE A C 1
ATOM 876 O O . ILE A 1 109 ? 2.190 -11.096 -6.442 1.00 84.00 109 ILE A O 1
ATOM 880 N N . ILE A 1 110 ? 1.472 -13.199 -6.089 1.00 80.38 110 ILE A N 1
ATOM 881 C CA . ILE A 1 110 ? 2.497 -13.531 -5.105 1.00 80.38 110 ILE A CA 1
ATOM 882 C C . ILE A 1 110 ? 3.721 -13.993 -5.884 1.00 80.38 110 ILE A C 1
ATOM 884 O O . ILE A 1 110 ? 3.638 -14.978 -6.608 1.00 80.38 110 ILE A O 1
ATOM 888 N N . ALA A 1 111 ? 4.821 -13.265 -5.743 1.00 75.38 111 ALA A N 1
ATOM 889 C CA . ALA A 1 111 ? 6.115 -13.650 -6.268 1.00 75.38 111 ALA A CA 1
ATOM 890 C C . ALA A 1 111 ? 6.965 -14.245 -5.153 1.00 75.38 111 ALA A C 1
ATOM 892 O O . ALA A 1 111 ? 7.118 -13.643 -4.078 1.00 75.38 111 ALA A O 1
ATOM 893 N N . GLN A 1 112 ? 7.506 -15.424 -5.429 1.00 70.25 112 GLN A N 1
ATOM 894 C CA . GLN A 1 112 ? 8.463 -16.075 -4.551 1.00 70.25 112 GLN A CA 1
ATOM 895 C C . GLN A 1 112 ? 9.857 -15.441 -4.717 1.00 70.25 112 GLN A C 1
ATOM 897 O O . GLN A 1 112 ? 10.142 -14.836 -5.758 1.00 70.25 112 GLN A O 1
ATOM 902 N N . PRO A 1 113 ? 10.739 -15.549 -3.710 1.00 63.25 113 PRO A N 1
ATOM 903 C CA . PRO A 1 113 ? 12.087 -14.976 -3.758 1.00 63.25 113 PRO A CA 1
ATOM 904 C C . PRO A 1 113 ? 12.902 -15.455 -4.958 1.00 63.25 113 PRO A C 1
ATOM 906 O O . PRO A 1 113 ? 13.694 -14.696 -5.508 1.00 63.25 113 PRO A O 1
ATOM 909 N N . GLU A 1 114 ? 12.685 -16.702 -5.384 1.00 65.56 114 GLU A N 1
ATOM 910 C CA . GLU A 1 114 ? 13.387 -17.325 -6.507 1.00 65.56 114 GLU A CA 1
ATOM 911 C C . GLU A 1 114 ? 12.939 -16.759 -7.863 1.00 65.56 114 GLU A C 1
ATOM 913 O O . GLU A 1 114 ? 13.666 -16.860 -8.849 1.00 65.56 114 GLU A O 1
ATOM 918 N N . GLU A 1 115 ? 11.752 -16.150 -7.921 1.00 60.62 115 GLU A N 1
ATOM 919 C CA . GLU A 1 115 ? 11.189 -15.560 -9.136 1.00 60.62 115 GLU A CA 1
ATOM 920 C C . GLU A 1 115 ? 11.610 -14.096 -9.288 1.00 60.62 115 GLU A C 1
ATOM 922 O O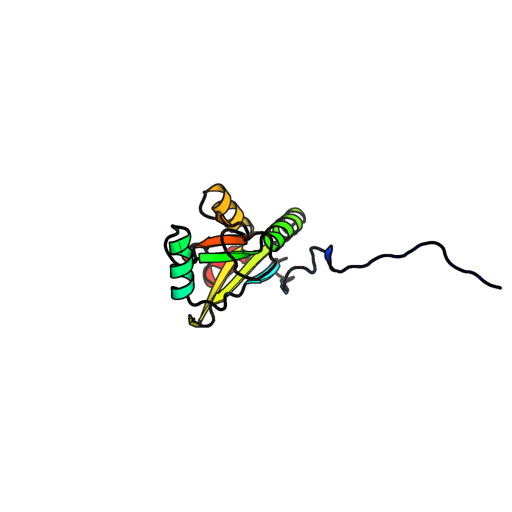 . GLU A 1 115 ? 11.788 -13.614 -10.411 1.00 60.62 115 GLU A O 1
ATOM 927 N N . ILE A 1 116 ? 11.743 -13.362 -8.171 1.00 62.38 116 ILE A N 1
ATOM 928 C CA . ILE A 1 116 ? 12.117 -11.945 -8.184 1.00 62.38 116 ILE A CA 1
ATOM 929 C C . ILE A 1 116 ? 12.851 -11.516 -6.916 1.00 62.38 116 ILE A C 1
ATOM 931 O O . ILE A 1 116 ? 12.278 -11.445 -5.830 1.00 62.38 116 ILE A O 1
ATOM 935 N N . GLU A 1 117 ? 14.075 -11.028 -7.100 1.00 57.09 117 GLU A N 1
ATOM 936 C CA . GLU A 1 117 ? 14.820 -10.339 -6.051 1.00 57.09 117 GLU A CA 1
ATOM 937 C C . GLU A 1 117 ? 14.581 -8.813 -6.148 1.00 57.09 117 GLU A C 1
ATOM 939 O O . GLU A 1 117 ? 15.139 -8.108 -7.002 1.00 57.09 117 GLU A O 1
ATOM 944 N N . PHE A 1 118 ? 13.694 -8.273 -5.302 1.00 59.84 118 PHE A N 1
ATOM 945 C CA . PHE A 1 118 ? 13.587 -6.817 -5.097 1.00 59.84 118 PHE A CA 1
ATOM 946 C C . PHE A 1 118 ? 14.589 -6.329 -4.042 1.00 59.84 118 PHE A C 1
ATOM 948 O O . PHE A 1 118 ? 15.196 -5.278 -4.248 1.00 59.84 118 PHE A O 1
ATOM 955 N N . ALA A 1 119 ? 14.824 -7.116 -2.989 1.00 53.16 119 ALA A N 1
ATOM 956 C CA . ALA A 1 119 ? 15.907 -6.963 -2.025 1.00 53.16 119 ALA A CA 1
ATOM 957 C C . ALA A 1 119 ? 16.399 -8.344 -1.549 1.00 53.16 119 ALA A C 1
ATOM 959 O O . ALA A 1 119 ? 15.622 -9.293 -1.434 1.00 53.16 119 ALA A O 1
ATOM 960 N N . LYS A 1 120 ? 17.704 -8.461 -1.274 1.00 52.44 120 LYS A N 1
ATOM 961 C CA . LYS A 1 120 ? 18.327 -9.715 -0.821 1.00 52.44 120 LYS A CA 1
ATOM 962 C C . LYS A 1 120 ? 17.780 -10.123 0.553 1.00 52.44 120 LYS A C 1
ATOM 964 O O . LYS A 1 120 ? 17.888 -9.348 1.499 1.00 52.44 120 LYS A O 1
ATOM 969 N N . GLY A 1 121 ? 17.268 -11.351 0.675 1.00 52.81 121 GLY A N 1
ATOM 970 C CA . GLY A 1 121 ? 16.872 -11.961 1.957 1.00 52.81 121 GLY A CA 1
ATOM 971 C C . GLY A 1 121 ? 15.388 -11.863 2.339 1.00 52.81 121 GLY A C 1
ATOM 972 O O . GLY A 1 121 ? 15.019 -12.301 3.429 1.00 52.81 121 GLY A O 1
ATOM 973 N N . GLU A 1 122 ? 14.525 -11.329 1.472 1.00 57.28 122 GLU A N 1
ATOM 974 C CA . GLU A 1 122 ? 13.085 -11.211 1.743 1.00 57.28 122 GLU A CA 1
ATOM 975 C C . GLU A 1 122 ? 12.287 -12.378 1.144 1.00 57.28 122 GLU A C 1
ATOM 977 O O . GLU A 1 122 ? 12.575 -12.852 0.050 1.00 57.28 122 GLU A O 1
ATOM 982 N N . ARG A 1 123 ? 11.297 -12.880 1.901 1.00 67.12 123 ARG A N 1
ATOM 983 C CA . ARG A 1 123 ? 10.694 -14.209 1.678 1.00 67.12 123 ARG A CA 1
ATOM 984 C C . ARG A 1 123 ? 9.520 -14.259 0.703 1.00 67.12 123 ARG A C 1
ATOM 986 O O . ARG A 1 123 ? 9.229 -15.341 0.234 1.00 67.12 123 ARG A O 1
ATOM 993 N N . THR A 1 124 ? 8.811 -13.162 0.443 1.00 79.75 124 THR A N 1
ATOM 994 C CA . THR A 1 124 ? 7.711 -13.100 -0.543 1.00 79.75 124 THR A CA 1
ATOM 995 C C . THR A 1 124 ? 7.353 -11.650 -0.846 1.00 79.75 124 THR A C 1
ATOM 997 O O . THR A 1 124 ? 7.357 -10.799 0.051 1.00 79.75 124 THR A O 1
ATOM 1000 N N . TYR A 1 125 ? 6.959 -11.380 -2.090 1.00 83.94 125 TYR A N 1
ATOM 1001 C CA . TYR A 1 125 ? 6.392 -10.095 -2.493 1.00 83.94 125 TYR A CA 1
ATOM 1002 C C . TYR A 1 125 ? 5.009 -10.276 -3.097 1.00 83.94 125 TYR A C 1
ATOM 1004 O O . TYR A 1 125 ? 4.742 -11.243 -3.801 1.00 83.94 125 TYR A O 1
ATOM 1012 N N . ILE A 1 126 ? 4.143 -9.294 -2.879 1.00 87.62 126 ILE A N 1
ATOM 1013 C CA . ILE A 1 126 ? 2.889 -9.160 -3.610 1.00 87.62 126 ILE A CA 1
ATOM 1014 C C . ILE A 1 126 ? 3.077 -8.088 -4.672 1.00 87.62 126 ILE A C 1
ATOM 1016 O O . ILE A 1 126 ? 3.294 -6.913 -4.367 1.00 87.62 126 ILE A O 1
ATOM 1020 N N . LEU A 1 127 ? 3.000 -8.500 -5.931 1.00 88.31 127 LEU A N 1
ATOM 1021 C CA . LEU A 1 127 ? 3.102 -7.624 -7.083 1.00 88.31 127 LEU A CA 1
ATOM 1022 C C . LEU A 1 127 ? 1.726 -7.130 -7.480 1.00 88.31 127 LEU A C 1
ATOM 1024 O O . LEU A 1 127 ? 0.784 -7.900 -7.659 1.00 88.31 127 LEU A O 1
ATOM 1028 N N . THR A 1 128 ? 1.632 -5.830 -7.698 1.00 89.50 128 THR A N 1
ATOM 1029 C CA . THR A 1 128 ? 0.417 -5.175 -8.176 1.00 89.50 128 THR A CA 1
ATOM 1030 C C . THR A 1 128 ? 0.765 -4.210 -9.292 1.00 89.50 128 THR A C 1
ATOM 1032 O O . THR A 1 128 ? 1.880 -3.697 -9.359 1.00 89.50 128 THR A O 1
ATOM 1035 N N . ARG A 1 129 ? -0.181 -3.926 -10.187 1.00 88.44 129 ARG A N 1
ATOM 1036 C CA . ARG A 1 129 ? 0.052 -2.934 -11.244 1.00 88.44 129 ARG A CA 1
ATOM 1037 C C . ARG A 1 129 ? -0.024 -1.523 -10.684 1.00 88.44 129 ARG A C 1
ATOM 1039 O O . ARG A 1 129 ? -0.940 -1.203 -9.933 1.00 88.44 129 ARG A O 1
ATOM 1046 N N . TRP A 1 130 ? 0.842 -0.643 -11.170 1.00 87.88 130 TRP A N 1
ATOM 1047 C CA . TRP A 1 130 ? 0.858 0.791 -10.863 1.00 87.88 130 TRP A CA 1
ATOM 1048 C C . TRP A 1 130 ? -0.519 1.461 -10.990 1.00 87.88 130 TRP A C 1
ATOM 1050 O O . TRP A 1 130 ? -0.921 2.294 -10.178 1.00 87.88 130 TRP A O 1
ATOM 1060 N N . THR A 1 131 ? -1.278 1.083 -12.021 1.00 88.94 131 THR A N 1
ATOM 1061 C CA . THR A 1 131 ? -2.619 1.617 -12.309 1.00 88.94 131 THR A CA 1
ATOM 1062 C C . THR A 1 131 ? -3.666 1.239 -11.270 1.00 88.94 131 THR A C 1
ATOM 1064 O O . THR A 1 131 ? -4.718 1.872 -11.210 1.00 88.94 131 THR A O 1
ATOM 1067 N N . ASP A 1 132 ? -3.398 0.211 -10.469 1.00 92.75 132 ASP A N 1
ATOM 1068 C CA . ASP A 1 132 ? -4.344 -0.299 -9.485 1.00 92.75 132 ASP A CA 1
ATOM 1069 C C . ASP A 1 132 ? -4.265 0.503 -8.179 1.00 92.75 132 ASP A C 1
ATOM 1071 O O . ASP A 1 132 ? -5.223 0.491 -7.401 1.00 92.75 132 ASP A O 1
ATOM 1075 N N . TRP A 1 133 ? -3.185 1.266 -7.983 1.00 94.44 133 TRP A N 1
ATOM 1076 C CA . TRP A 1 133 ? -2.972 2.141 -6.836 1.00 94.44 133 TRP A CA 1
ATOM 1077 C C . TRP A 1 133 ? -3.721 3.466 -6.980 1.00 94.44 133 TRP A C 1
ATOM 1079 O O . TRP A 1 133 ? -3.817 4.056 -8.061 1.00 94.44 133 TRP A O 1
ATOM 1089 N N . LEU A 1 134 ? -4.238 3.948 -5.855 1.00 96.12 134 LEU A N 1
ATOM 1090 C CA . LEU A 1 134 ? -4.998 5.183 -5.756 1.00 96.12 134 LEU A CA 1
ATOM 1091 C C . LEU A 1 134 ? -4.074 6.395 -5.858 1.00 96.12 134 LEU A C 1
ATOM 1093 O O . LEU A 1 134 ? -3.042 6.467 -5.191 1.00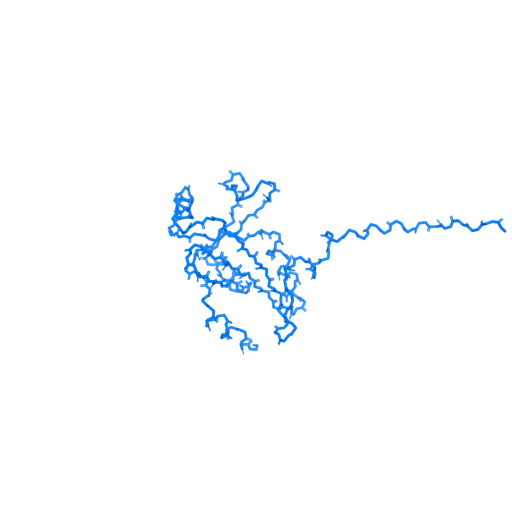 96.12 134 LEU A O 1
ATOM 1097 N N . LYS A 1 135 ? -4.497 7.393 -6.631 1.00 95.31 135 LYS A N 1
ATOM 1098 C CA . LYS A 1 135 ? -3.926 8.742 -6.567 1.00 95.31 135 LYS A CA 1
ATOM 1099 C C . LYS A 1 135 ? -4.278 9.413 -5.226 1.00 95.31 135 LYS A C 1
ATOM 1101 O O . LYS A 1 135 ? -5.265 9.015 -4.596 1.00 95.31 135 LYS A O 1
ATOM 1106 N N . PRO A 1 136 ? -3.560 10.472 -4.804 1.00 95.81 136 PRO A N 1
ATOM 1107 C CA . PRO A 1 136 ? -3.800 11.132 -3.517 1.00 95.81 136 PRO A CA 1
ATOM 1108 C C . PRO A 1 136 ? -5.260 11.554 -3.296 1.00 95.81 136 PRO A C 1
ATOM 1110 O O . PRO A 1 136 ? -5.841 11.293 -2.246 1.00 95.81 136 PRO A O 1
ATOM 1113 N N . ASN A 1 137 ? -5.913 12.124 -4.312 1.00 95.69 137 ASN A N 1
ATOM 1114 C CA . ASN A 1 137 ? -7.322 12.523 -4.236 1.00 95.69 137 ASN A CA 1
ATOM 1115 C C . ASN A 1 137 ? -8.286 11.337 -4.023 1.00 95.69 137 ASN A C 1
ATOM 1117 O O . ASN A 1 137 ? -9.273 11.463 -3.299 1.00 95.69 137 ASN A O 1
ATOM 1121 N N . GLN A 1 138 ? -8.011 10.183 -4.629 1.00 97.06 138 GLN A N 1
ATOM 1122 C CA . GLN A 1 138 ? -8.793 8.959 -4.454 1.00 97.06 138 GLN A CA 1
ATOM 1123 C C . GLN A 1 138 ? -8.548 8.344 -3.073 1.00 97.06 138 GLN A C 1
ATOM 1125 O O . GLN A 1 138 ? -9.494 7.888 -2.434 1.00 97.06 138 GLN A O 1
ATOM 1130 N N . PHE A 1 139 ? -7.306 8.383 -2.587 1.00 97.12 139 PHE A N 1
ATOM 1131 C CA . PHE A 1 139 ? -6.965 7.931 -1.241 1.00 97.12 139 PHE A CA 1
ATOM 1132 C C . PHE A 1 139 ? -7.650 8.784 -0.168 1.00 97.12 139 PHE A C 1
ATOM 1134 O O . PHE A 1 139 ? -8.281 8.245 0.734 1.00 97.12 139 PHE A O 1
ATOM 1141 N N . LEU A 1 140 ? -7.652 10.111 -0.321 1.00 95.25 140 LEU A N 1
ATOM 1142 C CA . LEU A 1 140 ? -8.387 11.018 0.566 1.00 95.25 140 LEU A CA 1
ATOM 1143 C C . LEU A 1 140 ? -9.894 10.728 0.590 1.00 95.25 140 LEU A C 1
ATOM 1145 O O . LEU A 1 140 ? -10.521 10.838 1.640 1.00 95.25 140 LEU A O 1
ATOM 1149 N N . ARG A 1 141 ? -10.493 10.353 -0.548 1.00 95.31 141 ARG A N 1
ATOM 1150 C CA . ARG A 1 141 ? -11.897 9.909 -0.587 1.00 95.31 141 ARG A CA 1
ATOM 1151 C C . ARG A 1 141 ? -12.084 8.596 0.161 1.00 95.31 141 ARG A C 1
ATOM 1153 O O . ARG A 1 141 ? -13.014 8.494 0.950 1.00 95.31 141 ARG A O 1
ATOM 1160 N N . TRP A 1 142 ? -11.183 7.633 -0.031 1.00 95.50 142 TRP A N 1
ATOM 1161 C CA . TRP A 1 142 ? -11.197 6.381 0.721 1.00 95.50 142 TRP A CA 1
ATOM 1162 C C . TRP A 1 142 ? -11.104 6.633 2.231 1.00 95.50 142 TRP A C 1
ATOM 1164 O O . TRP A 1 142 ? -11.865 6.036 2.985 1.00 95.50 142 TRP A O 1
ATOM 1174 N N . LEU A 1 143 ? -10.266 7.574 2.688 1.00 93.50 143 LEU A N 1
ATOM 1175 C CA . LEU A 1 143 ? -10.162 7.958 4.104 1.00 93.50 143 LEU A CA 1
ATOM 1176 C C . LEU A 1 143 ? -11.475 8.464 4.713 1.00 93.50 143 LEU A C 1
ATOM 1178 O O . LEU A 1 143 ? -11.676 8.307 5.913 1.00 93.50 143 LEU A O 1
ATOM 1182 N N . LYS A 1 144 ? -12.373 9.021 3.898 1.00 91.38 144 LYS A N 1
ATOM 1183 C CA . LYS A 1 144 ? -13.672 9.543 4.341 1.00 91.38 144 LYS A CA 1
ATOM 1184 C C . LYS A 1 144 ? -14.784 8.493 4.383 1.00 91.38 144 LYS A C 1
ATOM 1186 O O . LYS A 1 144 ? -15.842 8.788 4.930 1.00 91.38 144 LYS A O 1
ATOM 1191 N N . LEU A 1 145 ? -14.573 7.312 3.798 1.00 81.12 145 LEU A N 1
ATOM 1192 C CA . LEU A 1 145 ? -15.515 6.201 3.924 1.00 81.12 145 LEU A CA 1
ATOM 1193 C C . LEU A 1 145 ? -15.488 5.726 5.383 1.00 81.12 145 LEU A C 1
ATOM 1195 O O . LEU A 1 145 ? -14.404 5.461 5.910 1.00 81.12 145 LEU A O 1
ATOM 1199 N N . LYS A 1 146 ? -16.662 5.724 6.021 1.00 58.22 146 LYS A N 1
ATOM 1200 C CA . LYS A 1 146 ? -16.866 5.212 7.379 1.00 58.22 146 LYS A CA 1
ATOM 1201 C C . LYS A 1 146 ? -16.917 3.694 7.360 1.00 58.22 146 LYS A C 1
ATOM 1203 O O . LYS A 1 146 ? -17.562 3.163 6.429 1.00 58.22 146 LYS A O 1
#

Sequence (146 aa):
MHLGHSLERTDRTWEGDPFKKFDFYIPKYNLYLDVTGTSFTKSESIKRAHMLQLRGAIIAILGIKVSVAEILAAKGYRTAFANVAEREGEIRFMPYSRLKVLEKNGRAIIAQPEEIEFAKGERTYILTRWTDWLKPNQFLRWLKLK

InterPro domains:
  IPR022012 D212, catalytic domain [PF12187] (24-138)

Foldseek 3Di:
DDDDDDDDPPPPPPVPDLVPPAPDQDVVLLEGEHEQEQPDDQVRQQVLCVLVVHHGGKGKDAPVNLVSQVVSVVVVGWYKYWYDRPVVRFIWIDTSVLVVVCVVVVQWDKDACVSDPSDPPGGIIIMHHPVSTHGPVRVVVVSPDD